Protein AF-A0A954U0R7-F1 (afdb_monomer)

Radius of gyration: 14.06 Å; Cα contacts (8 Å, |Δi|>4): 146; chains: 1; bounding box: 35×31×39 Å

Secondary structure (DSSP, 8-state):
-EEEEEEEEETTEEEEEEE--TTHHHHHHHHHHHHTPEEEEEEEEHHHHHHHHHHHHTT-HHHHHHHHHHH-SEEEEEPPPGGGS-------

Sequence (92 aa):
MSDSWLGIVDRHGLNLLVRETEHGLYFVQRRAARLAGVTCWAILTDAHAVAIQEEIKCGSASIALQLLECLATDLGRILPEPSELPEWNHET

Solvent-accessible surface area (backbone atoms only — not comparable to full-atom values): 5199 Å² total; per-residue (Å²): 118,72,46,55,29,38,34,27,35,44,100,70,26,26,77,45,76,44,70,61,48,100,63,39,61,65,55,49,51,61,48,14,64,77,65,72,28,46,38,32,41,34,34,32,36,67,72,58,50,51,57,31,49,51,28,36,74,72,66,36,18,50,58,18,36,53,46,47,72,70,62,35,81,43,75,48,76,51,78,78,60,82,88,72,55,76,82,76,77,81,83,127

Mean predicted aligned error: 6.55 Å

Nearest PDB structures (foldseek):
  8jb9-assembly1_A  TM=2.562E-01  e=1.702E+00  Simonsiella muelleri

Foldseek 3Di:
DKAKWKFWADPQATQDIGGDDPCVVVVNLVVNVVVVTWMKMFIADPVLSVVLVVCNVVVVRRVSRVSRVVGTPDMDTDDPDPVPPDPPPPDD

Structure (mmCIF, N/CA/C/O backbone):
data_AF-A0A954U0R7-F1
#
_entry.id   AF-A0A954U0R7-F1
#
loop_
_atom_site.group_PDB
_atom_site.id
_atom_site.type_symbol
_atom_site.label_atom_id
_atom_site.label_alt_id
_atom_site.label_comp_id
_atom_site.label_asym_id
_atom_site.label_entity_id
_atom_site.label_seq_id
_atom_site.pdbx_PDB_ins_code
_atom_site.Cartn_x
_atom_site.Cartn_y
_atom_site.Cartn_z
_atom_site.occupancy
_atom_site.B_iso_or_equiv
_atom_site.auth_seq_id
_atom_site.auth_comp_id
_atom_site.auth_asym_id
_atom_site.auth_atom_id
_atom_site.pdbx_PDB_model_num
ATOM 1 N N . MET A 1 1 ? 10.317 -3.454 -13.307 1.00 78.44 1 MET A N 1
ATOM 2 C CA . MET A 1 1 ? 9.995 -4.773 -12.728 1.00 78.44 1 MET A CA 1
ATOM 3 C C . MET A 1 1 ? 8.850 -4.560 -11.752 1.00 78.44 1 MET A C 1
ATOM 5 O O . MET A 1 1 ? 8.792 -3.470 -11.189 1.00 78.44 1 MET A O 1
ATOM 9 N N . SER A 1 2 ? 7.914 -5.503 -11.655 1.00 91.56 2 SER A N 1
ATOM 10 C CA . SER A 1 2 ? 6.818 -5.428 -10.682 1.00 91.56 2 SER A CA 1
ATOM 11 C C . SER A 1 2 ? 7.155 -6.305 -9.487 1.00 91.56 2 SER A C 1
ATOM 13 O O . SER A 1 2 ? 7.662 -7.408 -9.677 1.00 91.56 2 SER A O 1
ATOM 15 N N . ASP A 1 3 ? 6.847 -5.817 -8.295 1.00 95.19 3 ASP A N 1
ATOM 16 C CA . ASP A 1 3 ? 7.059 -6.508 -7.028 1.00 95.19 3 ASP A CA 1
ATOM 17 C C . ASP A 1 3 ? 5.759 -6.553 -6.231 1.00 95.19 3 ASP A C 1
ATOM 19 O O . ASP A 1 3 ? 4.791 -5.854 -6.549 1.00 95.19 3 ASP A O 1
ATOM 23 N N . SER A 1 4 ? 5.753 -7.377 -5.189 1.00 96.19 4 SER A N 1
ATOM 24 C CA . SER A 1 4 ? 4.657 -7.458 -4.234 1.00 96.19 4 SER A CA 1
ATOM 25 C C . SER A 1 4 ? 4.806 -6.407 -3.134 1.00 96.19 4 SER A C 1
ATOM 27 O O . SER A 1 4 ? 5.904 -6.139 -2.633 1.00 96.19 4 SER A O 1
ATOM 29 N N . TRP A 1 5 ? 3.687 -5.788 -2.778 1.00 97.44 5 TRP A N 1
ATOM 30 C CA . TRP A 1 5 ? 3.575 -4.728 -1.786 1.00 97.44 5 TRP A CA 1
ATOM 31 C C . TRP A 1 5 ? 2.429 -5.029 -0.831 1.00 97.44 5 TRP A C 1
ATOM 33 O O . TRP A 1 5 ? 1.402 -5.578 -1.218 1.00 97.44 5 TRP A O 1
ATOM 43 N N . LEU A 1 6 ? 2.595 -4.620 0.420 1.00 97.12 6 LEU A N 1
ATOM 44 C CA . LEU A 1 6 ? 1.628 -4.784 1.492 1.00 97.12 6 LEU A CA 1
ATOM 45 C C . LEU A 1 6 ? 1.094 -3.419 1.917 1.00 97.12 6 LEU A C 1
ATOM 47 O O . LEU A 1 6 ? 1.869 -2.481 2.131 1.00 97.12 6 LEU A O 1
ATOM 51 N N . GLY A 1 7 ? -0.223 -3.318 2.073 1.00 96.38 7 GLY A N 1
ATOM 52 C CA . GLY A 1 7 ? -0.904 -2.087 2.453 1.00 96.38 7 GLY A CA 1
ATOM 53 C C . GLY A 1 7 ? -1.792 -2.227 3.686 1.00 96.38 7 GLY A C 1
ATOM 54 O O . GLY A 1 7 ? -2.209 -3.327 4.047 1.00 96.38 7 GLY A O 1
ATOM 55 N N . ILE A 1 8 ? -2.087 -1.096 4.333 1.00 96.31 8 ILE A N 1
ATOM 56 C CA . ILE A 1 8 ? -3.108 -0.994 5.390 1.00 96.31 8 ILE A CA 1
ATOM 57 C C . ILE A 1 8 ? -4.144 0.033 4.959 1.00 96.31 8 ILE A C 1
ATOM 59 O O . ILE A 1 8 ? -3.814 1.207 4.779 1.00 96.31 8 ILE A O 1
ATOM 63 N N . VAL A 1 9 ? -5.392 -0.407 4.848 1.00 95.44 9 VAL A N 1
ATOM 64 C CA . VAL A 1 9 ? -6.536 0.426 4.480 1.00 95.44 9 VAL A CA 1
ATOM 65 C C . VAL A 1 9 ? -7.478 0.543 5.672 1.00 95.44 9 VAL A C 1
ATOM 67 O O . VAL A 1 9 ? -7.825 -0.462 6.283 1.00 95.44 9 VAL A O 1
ATOM 70 N N . ASP A 1 10 ? -7.914 1.750 6.006 1.00 92.94 10 ASP A N 1
ATOM 71 C CA . ASP A 1 10 ? -8.967 1.984 6.997 1.00 92.94 10 ASP A CA 1
ATOM 72 C C . ASP A 1 10 ? -10.133 2.772 6.370 1.00 92.94 10 ASP A C 1
ATOM 74 O O . ASP A 1 10 ? -10.237 2.901 5.150 1.00 92.94 10 ASP A O 1
ATOM 78 N N . ARG A 1 11 ? -11.029 3.314 7.202 1.00 92.69 11 ARG A N 1
ATOM 79 C CA . ARG A 1 11 ? -12.166 4.129 6.737 1.00 92.69 11 ARG A CA 1
ATOM 80 C C . ARG A 1 11 ? -11.771 5.445 6.046 1.00 92.69 11 ARG A C 1
ATOM 82 O O . ARG A 1 11 ? -12.628 6.068 5.428 1.00 92.69 11 ARG A O 1
ATOM 89 N N . HIS A 1 12 ? -10.531 5.906 6.206 1.00 93.81 12 HIS A N 1
ATOM 90 C CA . HIS A 1 12 ? -10.009 7.147 5.628 1.00 93.81 12 HIS A CA 1
ATOM 91 C C . HIS A 1 12 ? -9.223 6.904 4.333 1.00 93.81 12 HIS A C 1
ATOM 93 O O . HIS A 1 12 ? -9.079 7.827 3.530 1.00 93.81 12 HIS A O 1
ATOM 99 N N . GLY A 1 13 ? -8.755 5.675 4.105 1.00 95.81 13 GLY A N 1
ATOM 100 C CA . GLY A 1 13 ? -8.083 5.264 2.878 1.00 95.81 13 GLY A CA 1
ATOM 101 C C . GLY A 1 13 ? -6.826 4.449 3.159 1.00 95.81 13 GLY A C 1
ATOM 102 O O . GLY A 1 13 ? -6.753 3.700 4.134 1.00 95.81 13 GLY A O 1
ATOM 103 N N . LEU A 1 14 ? -5.831 4.577 2.284 1.00 97.06 14 LEU A N 1
ATOM 104 C CA . LEU A 1 14 ? -4.564 3.863 2.395 1.00 97.06 14 LEU A CA 1
ATOM 105 C C . LEU A 1 14 ? -3.615 4.616 3.338 1.00 97.06 14 LEU A C 1
ATOM 107 O O . LEU A 1 14 ? -3.227 5.749 3.069 1.00 97.06 14 LEU A O 1
ATOM 111 N N . ASN A 1 15 ? -3.225 3.970 4.437 1.00 95.38 15 ASN A N 1
ATOM 112 C CA . ASN A 1 15 ? -2.399 4.565 5.497 1.00 95.38 15 ASN A CA 1
ATOM 113 C C . ASN A 1 15 ? -0.942 4.101 5.468 1.00 95.38 15 ASN A C 1
ATOM 115 O O . ASN A 1 15 ? -0.064 4.721 6.068 1.00 95.38 15 ASN A O 1
ATOM 119 N N . LEU A 1 16 ? -0.685 2.959 4.837 1.00 95.75 16 LEU A N 1
ATOM 120 C CA . LEU A 1 16 ? 0.641 2.375 4.735 1.00 95.75 16 LEU A CA 1
ATOM 121 C C . LEU A 1 16 ? 0.738 1.619 3.421 1.00 95.75 16 LEU A C 1
ATOM 123 O O . LEU A 1 16 ? -0.204 0.924 3.053 1.00 95.75 16 LEU A O 1
ATOM 127 N N . LEU A 1 17 ? 1.898 1.716 2.780 1.00 97.19 17 LEU A N 1
ATOM 128 C CA . LEU A 1 17 ? 2.301 0.851 1.684 1.00 97.19 17 LEU A CA 1
ATOM 129 C C . LEU A 1 17 ? 3.795 0.550 1.835 1.00 97.19 17 LEU A C 1
ATOM 131 O O . LEU A 1 17 ? 4.615 1.471 1.875 1.00 97.19 17 LEU A O 1
ATOM 135 N N . VAL A 1 18 ? 4.151 -0.726 1.950 1.00 95.56 18 VAL A N 1
ATOM 136 C CA . VAL A 1 18 ? 5.537 -1.192 2.103 1.00 95.56 18 VAL A CA 1
ATOM 137 C C . VAL A 1 18 ? 5.802 -2.354 1.160 1.00 95.56 18 VAL A C 1
ATOM 139 O O . VAL A 1 18 ? 4.900 -3.140 0.885 1.00 95.56 18 VAL A O 1
ATOM 142 N N . ARG A 1 19 ? 7.030 -2.476 0.653 1.00 95.81 19 ARG A N 1
ATOM 143 C CA . ARG A 1 19 ? 7.406 -3.621 -0.183 1.00 95.81 19 ARG A CA 1
ATOM 144 C C . ARG A 1 19 ? 7.326 -4.901 0.650 1.00 95.81 19 ARG A C 1
ATOM 146 O O . ARG A 1 19 ? 7.713 -4.896 1.824 1.00 95.81 19 ARG A O 1
ATOM 153 N N . GLU A 1 20 ? 6.818 -5.977 0.059 1.00 93.56 20 GLU A N 1
ATOM 154 C CA . GLU A 1 20 ? 6.784 -7.277 0.717 1.00 93.56 20 GLU A CA 1
ATOM 155 C C . GLU A 1 20 ? 8.213 -7.753 1.006 1.00 93.56 20 GLU A C 1
ATOM 157 O O . GLU A 1 20 ? 9.116 -7.676 0.173 1.00 93.56 20 GLU A O 1
ATOM 162 N N . THR A 1 21 ? 8.415 -8.219 2.232 1.00 91.81 21 THR A N 1
ATOM 163 C CA . THR A 1 21 ? 9.650 -8.848 2.704 1.00 91.81 21 THR A CA 1
ATOM 164 C C . THR A 1 21 ? 9.258 -10.054 3.549 1.00 91.81 21 THR A C 1
ATOM 166 O O . THR A 1 21 ? 8.117 -10.130 4.004 1.00 91.81 21 THR A O 1
ATOM 169 N N . GLU A 1 22 ? 10.198 -10.961 3.820 1.00 84.94 22 GLU A N 1
ATOM 170 C CA . GLU A 1 22 ? 9.959 -12.190 4.600 1.00 84.94 22 GLU A CA 1
ATOM 171 C C . GLU A 1 22 ? 9.246 -11.943 5.946 1.00 84.94 22 GLU A C 1
ATOM 173 O O . GLU A 1 22 ? 8.454 -12.761 6.402 1.00 84.94 22 GLU A O 1
ATOM 178 N N . HIS A 1 23 ? 9.469 -10.782 6.569 1.00 84.50 23 HIS A N 1
ATOM 179 C CA . HIS A 1 23 ? 8.841 -10.394 7.839 1.00 84.50 23 HIS A CA 1
ATOM 180 C C . HIS A 1 23 ? 7.829 -9.245 7.706 1.00 84.50 23 HIS A C 1
ATOM 182 O O . HIS A 1 23 ? 7.269 -8.784 8.705 1.00 84.50 23 HIS A O 1
ATOM 188 N N . GLY A 1 24 ? 7.594 -8.761 6.483 1.00 84.00 24 GLY A N 1
ATOM 189 C CA . GLY A 1 24 ? 6.739 -7.609 6.211 1.00 84.00 24 GLY A CA 1
ATOM 190 C C . GLY A 1 24 ? 5.286 -7.866 6.593 1.00 84.00 24 GLY A C 1
ATOM 191 O O . GLY A 1 24 ? 4.648 -6.998 7.186 1.00 84.00 24 GLY A O 1
ATOM 192 N N . LEU A 1 25 ? 4.785 -9.076 6.334 1.00 85.56 25 LEU A N 1
ATOM 193 C CA . LEU A 1 25 ? 3.388 -9.425 6.580 1.00 85.56 25 LEU A CA 1
ATOM 194 C C . LEU A 1 25 ? 3.012 -9.338 8.063 1.00 85.56 25 LEU A C 1
ATOM 196 O O . LEU A 1 25 ? 2.078 -8.619 8.418 1.00 85.56 25 LEU A O 1
ATOM 200 N N . TYR A 1 26 ? 3.792 -9.980 8.934 1.00 85.56 26 TYR A N 1
ATOM 201 C CA . TYR A 1 26 ? 3.560 -9.958 10.380 1.00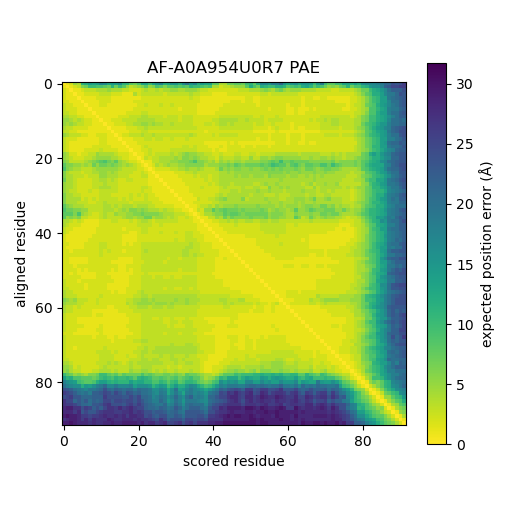 85.56 26 TYR A CA 1
ATOM 202 C C . TYR A 1 26 ? 3.597 -8.532 10.952 1.00 85.56 26 TYR A C 1
ATOM 204 O O . TYR A 1 26 ? 2.769 -8.146 11.780 1.00 85.56 26 TYR A O 1
ATOM 212 N N . PHE A 1 27 ? 4.537 -7.703 10.482 1.00 86.56 27 PHE A N 1
ATOM 213 C CA . PHE A 1 27 ? 4.602 -6.295 10.874 1.00 86.56 27 PHE A CA 1
ATOM 214 C C . PHE A 1 27 ? 3.340 -5.525 10.460 1.00 86.56 27 PHE A C 1
ATOM 216 O O . PHE A 1 27 ? 2.784 -4.763 11.259 1.00 86.56 27 PHE A O 1
ATOM 223 N N . VAL A 1 28 ? 2.885 -5.725 9.221 1.00 88.69 28 VAL A N 1
ATOM 224 C CA . VAL A 1 28 ? 1.718 -5.037 8.665 1.00 88.69 28 VAL A CA 1
ATOM 225 C C . VAL A 1 28 ? 0.434 -5.469 9.375 1.00 88.69 28 VAL A C 1
ATOM 227 O O . VAL A 1 28 ? -0.343 -4.595 9.755 1.00 88.69 28 VAL A O 1
ATOM 230 N N . GLN A 1 29 ? 0.241 -6.762 9.645 1.00 87.00 29 GLN A N 1
ATOM 231 C CA . GLN A 1 29 ? -0.926 -7.282 10.375 1.00 87.00 29 GLN A CA 1
ATOM 232 C C . GLN A 1 29 ? -1.013 -6.704 11.795 1.00 87.00 29 GLN A C 1
ATOM 234 O O . GLN A 1 29 ? -2.028 -6.111 12.173 1.00 87.00 29 GLN A O 1
ATOM 239 N N . ARG A 1 30 ? 0.093 -6.735 12.553 1.00 87.12 30 ARG A N 1
ATOM 240 C CA . ARG A 1 30 ? 0.145 -6.137 13.901 1.00 87.12 30 ARG A CA 1
ATOM 241 C C . ARG A 1 30 ? -0.159 -4.644 13.906 1.00 87.12 30 ARG A C 1
ATOM 243 O O . ARG A 1 30 ? -0.744 -4.128 14.862 1.00 87.12 30 ARG A O 1
ATOM 250 N N . ARG A 1 31 ? 0.279 -3.919 12.876 1.00 88.06 31 ARG A N 1
ATOM 251 C CA . ARG A 1 31 ? 0.008 -2.484 12.747 1.00 88.06 31 ARG A CA 1
ATOM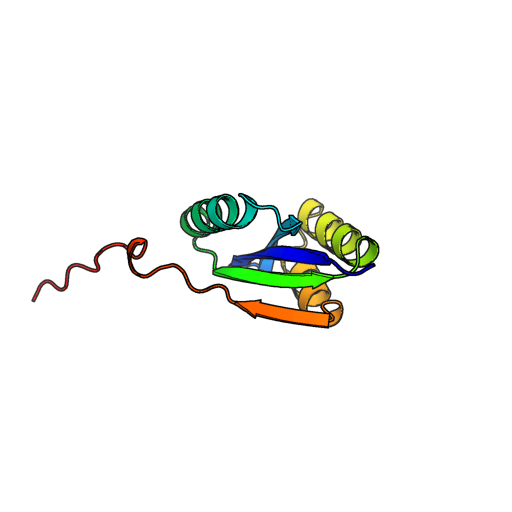 252 C C . ARG A 1 31 ? -1.433 -2.215 12.318 1.00 88.06 31 ARG A C 1
ATOM 254 O O . ARG A 1 31 ? -2.031 -1.281 12.846 1.00 88.06 31 ARG A O 1
ATOM 261 N N . ALA A 1 32 ? -1.989 -3.035 11.431 1.00 88.12 32 ALA A N 1
ATOM 262 C CA . ALA A 1 32 ? -3.378 -2.944 10.994 1.00 88.12 32 ALA A CA 1
ATOM 263 C C . ALA A 1 32 ? -4.341 -3.119 12.176 1.00 88.12 32 ALA A C 1
ATOM 265 O O . ALA A 1 32 ? -5.230 -2.287 12.352 1.00 88.12 32 ALA A O 1
ATOM 266 N N . ALA A 1 33 ? -4.077 -4.086 13.066 1.00 85.81 33 ALA A N 1
ATOM 267 C CA . ALA A 1 33 ? -4.854 -4.287 14.292 1.00 85.81 33 ALA A CA 1
ATOM 268 C C . ALA A 1 33 ? -4.910 -3.027 15.181 1.00 85.81 33 ALA A C 1
ATOM 270 O O . ALA A 1 33 ? -5.966 -2.669 15.695 1.00 85.81 33 ALA A O 1
ATOM 271 N N . ARG A 1 34 ? -3.792 -2.298 15.318 1.00 85.81 34 ARG A N 1
ATOM 272 C CA . ARG A 1 34 ? -3.735 -1.043 16.097 1.00 85.81 34 ARG A CA 1
ATOM 273 C C . ARG A 1 34 ? -4.474 0.119 15.439 1.00 85.81 34 ARG A C 1
ATOM 275 O O . ARG A 1 34 ? -4.935 1.013 16.140 1.00 85.81 34 ARG A O 1
ATOM 282 N N . LEU A 1 35 ? -4.535 0.129 14.111 1.00 83.69 35 LEU A N 1
ATOM 283 C CA . LEU A 1 35 ? -5.206 1.164 13.324 1.00 83.69 35 LEU A CA 1
ATOM 284 C C . LEU A 1 35 ? -6.681 0.835 13.051 1.00 83.69 35 LEU A C 1
ATOM 286 O O . LEU A 1 35 ? -7.358 1.633 12.413 1.00 83.69 35 LEU A O 1
ATOM 290 N N . ALA A 1 36 ? -7.173 -0.324 13.509 1.00 84.94 36 ALA A N 1
ATOM 291 C CA . ALA A 1 36 ? -8.464 -0.878 13.095 1.00 84.94 36 ALA A CA 1
ATOM 292 C C . ALA A 1 36 ? -8.620 -0.919 11.555 1.00 84.94 36 ALA A C 1
ATOM 294 O O . ALA A 1 36 ? -9.696 -0.658 11.016 1.00 84.94 36 ALA A O 1
ATOM 295 N N . GLY A 1 37 ? -7.519 -1.212 10.854 1.00 88.25 37 GLY A N 1
ATOM 296 C CA . GLY A 1 37 ? -7.445 -1.288 9.397 1.00 88.25 37 GLY A CA 1
ATOM 297 C C . GLY A 1 37 ? -7.419 -2.726 8.879 1.00 88.25 37 GLY A C 1
ATOM 298 O O . GLY A 1 37 ? -7.164 -3.675 9.618 1.00 88.25 37 GLY A O 1
ATOM 299 N N . VAL A 1 38 ? -7.652 -2.875 7.580 1.00 91.62 38 VAL A N 1
ATOM 300 C CA . VAL A 1 38 ? -7.570 -4.128 6.827 1.00 91.62 38 VAL A CA 1
ATOM 301 C C . VAL A 1 38 ? -6.254 -4.162 6.061 1.00 91.62 38 VAL A C 1
ATOM 303 O O . VAL A 1 38 ? -5.852 -3.172 5.447 1.00 91.62 38 VAL A O 1
ATOM 306 N N . THR A 1 39 ? -5.584 -5.310 6.075 1.00 94.75 39 THR A N 1
ATOM 307 C CA . THR A 1 39 ? -4.371 -5.523 5.287 1.00 94.75 39 THR A CA 1
ATOM 308 C C . THR A 1 39 ? -4.715 -5.917 3.848 1.00 94.75 39 THR A C 1
ATOM 310 O O . THR A 1 39 ? -5.640 -6.694 3.605 1.00 94.75 39 THR A O 1
ATOM 313 N N . CYS A 1 40 ? -3.958 -5.411 2.880 1.00 95.31 40 CYS A N 1
ATOM 314 C CA . CYS A 1 40 ? -4.036 -5.820 1.479 1.00 95.31 40 CYS A CA 1
ATOM 315 C C . CYS A 1 40 ? -2.652 -6.157 0.916 1.00 95.31 40 CYS A C 1
ATOM 317 O O . CYS A 1 40 ? -1.631 -5.736 1.463 1.00 95.31 40 CYS A O 1
ATOM 319 N N . TRP A 1 41 ? -2.635 -6.917 -0.175 1.00 96.62 41 TRP A N 1
ATOM 320 C CA . TRP A 1 41 ? -1.461 -7.157 -1.010 1.00 96.62 41 TRP A CA 1
ATOM 321 C C . TRP A 1 41 ? -1.718 -6.588 -2.405 1.00 96.62 41 TRP A C 1
ATOM 323 O O . TRP A 1 41 ? -2.858 -6.600 -2.869 1.00 96.62 41 TRP A O 1
ATOM 333 N N . ALA A 1 42 ? -0.678 -6.098 -3.071 1.00 97.75 42 ALA A N 1
ATOM 334 C CA . ALA A 1 42 ? -0.773 -5.548 -4.417 1.00 97.75 42 ALA A CA 1
ATOM 335 C C . ALA A 1 42 ? 0.505 -5.792 -5.224 1.00 97.75 42 ALA A C 1
ATOM 337 O O . ALA A 1 42 ? 1.608 -5.745 -4.679 1.00 97.75 42 ALA A O 1
ATOM 338 N N . ILE A 1 43 ? 0.361 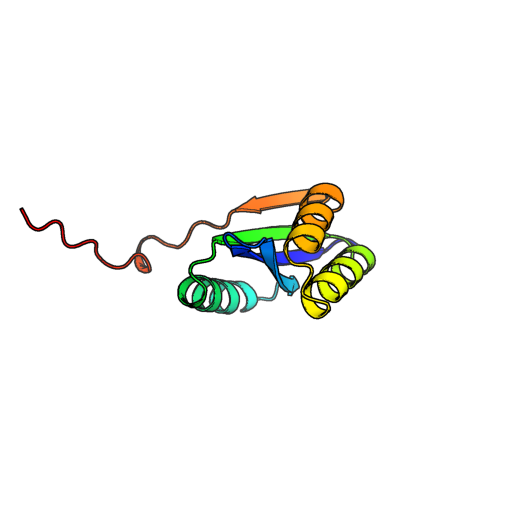-5.978 -6.536 1.00 98.06 43 ILE A N 1
ATOM 339 C CA . ILE A 1 43 ? 1.486 -6.048 -7.475 1.00 98.06 43 ILE A CA 1
ATOM 340 C C . ILE A 1 43 ? 1.664 -4.689 -8.152 1.00 98.06 43 ILE A C 1
ATOM 342 O O . ILE A 1 43 ? 0.794 -4.233 -8.899 1.00 98.06 43 ILE A O 1
ATOM 346 N N . LEU A 1 44 ? 2.807 -4.047 -7.900 1.00 97.88 44 LEU A N 1
ATOM 347 C CA . LEU A 1 44 ? 3.117 -2.692 -8.361 1.00 97.88 44 LEU A CA 1
ATOM 348 C C . LEU A 1 44 ? 4.536 -2.607 -8.917 1.00 97.88 44 LEU A C 1
ATOM 350 O O . LEU A 1 44 ? 5.439 -3.330 -8.499 1.00 97.88 44 LEU A O 1
ATOM 354 N N . THR A 1 45 ? 4.751 -1.652 -9.819 1.00 97.69 45 THR A N 1
ATOM 355 C CA . THR A 1 45 ? 6.106 -1.190 -10.138 1.00 97.69 45 THR A CA 1
ATOM 356 C C . THR A 1 45 ? 6.607 -0.242 -9.049 1.00 97.69 45 THR A C 1
ATOM 358 O O . THR A 1 45 ? 5.809 0.434 -8.396 1.00 97.69 45 THR A O 1
ATOM 361 N N . ASP A 1 46 ? 7.927 -0.118 -8.907 1.00 96.69 46 ASP A N 1
ATOM 362 C CA . ASP A 1 46 ? 8.532 0.841 -7.970 1.00 96.69 46 ASP A CA 1
ATOM 363 C C . ASP A 1 46 ? 8.059 2.280 -8.197 1.00 96.69 46 ASP A C 1
ATOM 365 O O . ASP A 1 46 ? 7.775 2.997 -7.243 1.00 96.69 46 ASP A O 1
ATOM 369 N N . ALA A 1 47 ? 7.919 2.700 -9.458 1.00 97.06 47 ALA A N 1
ATOM 370 C CA . ALA A 1 47 ? 7.464 4.049 -9.787 1.00 97.06 47 ALA A CA 1
ATOM 371 C C . ALA A 1 47 ? 6.037 4.317 -9.278 1.00 97.06 47 ALA A C 1
ATOM 373 O O . ALA A 1 47 ? 5.774 5.379 -8.714 1.00 97.06 47 ALA A O 1
ATOM 374 N N . HIS A 1 48 ? 5.129 3.347 -9.431 1.00 98.06 48 HIS A N 1
ATOM 375 C CA . HIS A 1 48 ? 3.761 3.464 -8.918 1.00 98.06 48 HIS A CA 1
ATOM 376 C C . HIS A 1 48 ? 3.738 3.469 -7.388 1.00 98.06 48 HIS A C 1
AT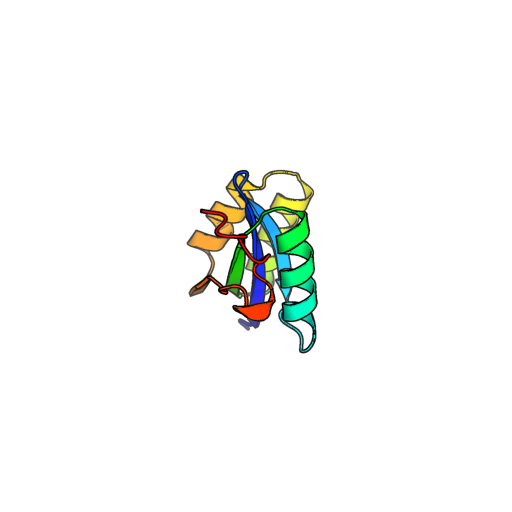OM 378 O O . HIS A 1 48 ? 3.050 4.291 -6.787 1.00 98.06 48 HIS A O 1
ATOM 384 N N . ALA A 1 49 ? 4.519 2.590 -6.755 1.00 97.56 49 ALA A N 1
ATOM 385 C CA . ALA 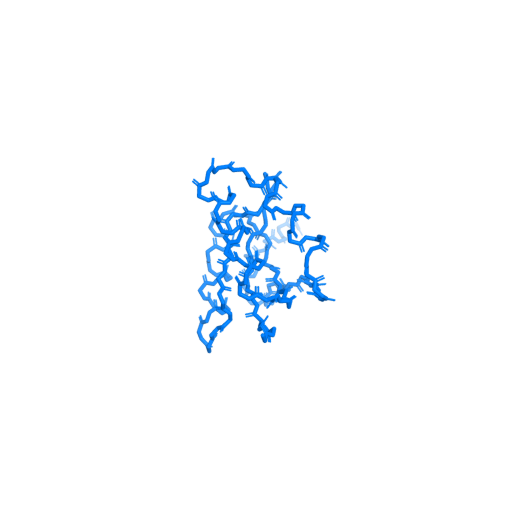A 1 49 ? 4.589 2.519 -5.302 1.00 97.56 49 ALA A CA 1
ATOM 386 C C . ALA A 1 49 ? 5.132 3.817 -4.682 1.00 97.56 49 ALA A C 1
ATOM 388 O O . ALA A 1 49 ? 4.575 4.290 -3.693 1.00 97.56 49 ALA A O 1
ATOM 389 N N . VAL A 1 50 ? 6.154 4.435 -5.289 1.00 97.50 50 VAL A N 1
ATOM 390 C CA . VAL A 1 50 ? 6.684 5.738 -4.854 1.00 97.50 50 VAL A CA 1
ATOM 391 C C . VAL A 1 50 ? 5.613 6.825 -4.944 1.00 97.50 50 VAL A C 1
ATOM 393 O O . VAL A 1 50 ? 5.417 7.550 -3.974 1.00 97.50 50 VAL A O 1
ATOM 396 N N . ALA A 1 51 ? 4.878 6.913 -6.058 1.00 97.75 51 ALA A N 1
ATOM 397 C CA . ALA A 1 51 ? 3.811 7.904 -6.210 1.00 97.75 51 ALA A CA 1
ATOM 398 C C . ALA A 1 51 ? 2.722 7.752 -5.131 1.00 97.75 51 ALA A C 1
ATOM 400 O O . ALA A 1 51 ? 2.320 8.731 -4.507 1.00 97.75 51 ALA A O 1
ATOM 401 N N . ILE A 1 52 ? 2.303 6.514 -4.851 1.00 98.25 52 ILE A N 1
ATOM 402 C CA . ILE A 1 52 ? 1.324 6.226 -3.795 1.00 98.25 52 ILE A CA 1
ATOM 403 C C . ILE A 1 52 ? 1.882 6.603 -2.413 1.00 98.25 52 ILE A C 1
ATOM 405 O O . ILE A 1 52 ? 1.178 7.202 -1.603 1.00 98.25 52 ILE A O 1
ATOM 409 N N . GLN A 1 53 ? 3.148 6.280 -2.131 1.00 98.12 53 GLN A N 1
ATOM 410 C CA . GLN A 1 53 ? 3.786 6.619 -0.857 1.00 98.12 53 GLN A CA 1
ATOM 411 C C . GLN A 1 53 ? 3.894 8.130 -0.625 1.00 98.12 53 GLN A C 1
ATOM 413 O O . GLN A 1 53 ? 3.772 8.564 0.521 1.00 98.12 53 GLN A O 1
ATOM 418 N N . GLU A 1 54 ? 4.106 8.929 -1.671 1.00 98.12 54 GLU A N 1
ATOM 419 C CA . GLU A 1 54 ? 4.096 10.390 -1.550 1.00 98.12 54 GLU A CA 1
ATOM 420 C C . GLU A 1 54 ? 2.706 10.917 -1.168 1.00 98.12 54 GLU A C 1
ATOM 422 O O . GLU A 1 54 ? 2.602 11.706 -0.229 1.00 98.12 54 GLU A O 1
ATOM 427 N N . GLU A 1 55 ? 1.625 10.401 -1.763 1.00 98.00 55 GLU A N 1
A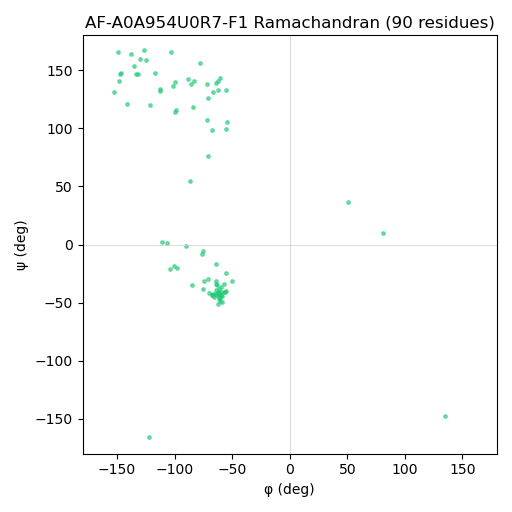TOM 428 C CA . GLU A 1 55 ? 0.260 10.779 -1.358 1.00 98.00 55 GLU A CA 1
ATOM 429 C C . GLU A 1 55 ? -0.038 10.419 0.107 1.00 98.00 55 GLU A C 1
ATOM 431 O O . GLU A 1 55 ? -0.640 11.212 0.836 1.00 98.00 55 GLU A O 1
ATOM 436 N N . ILE A 1 56 ? 0.446 9.262 0.579 1.00 96.94 56 ILE A N 1
ATO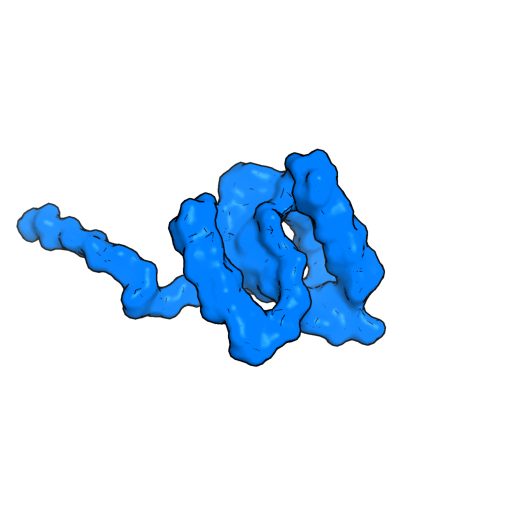M 437 C CA . ILE A 1 56 ? 0.341 8.879 1.997 1.00 96.94 56 ILE A CA 1
ATOM 438 C C . ILE A 1 56 ? 1.072 9.900 2.884 1.00 96.94 56 ILE A C 1
ATOM 440 O O . ILE A 1 56 ? 0.516 10.349 3.888 1.00 96.94 56 ILE A O 1
ATOM 444 N N . LYS A 1 57 ? 2.301 10.300 2.523 1.00 96.56 57 LYS A N 1
ATOM 445 C CA . LYS A 1 57 ? 3.084 11.298 3.280 1.00 96.56 57 LYS A CA 1
ATOM 446 C C . LYS A 1 57 ? 2.416 12.675 3.290 1.00 96.56 57 LYS A C 1
ATOM 448 O O . LYS A 1 57 ? 2.511 13.379 4.293 1.00 96.56 57 LYS A O 1
ATOM 453 N N . CYS A 1 58 ? 1.729 13.041 2.210 1.00 96.56 58 CYS A N 1
ATOM 454 C CA . CYS A 1 58 ? 0.959 14.279 2.105 1.00 96.56 58 CYS A CA 1
ATOM 455 C C . CYS A 1 58 ? -0.371 14.250 2.883 1.00 96.56 58 CYS A C 1
ATOM 457 O O . CYS A 1 58 ? -1.038 15.279 2.975 1.00 96.56 58 CYS A O 1
ATOM 459 N N . GLY A 1 59 ? -0.754 13.109 3.470 1.00 94.94 59 GLY A N 1
ATOM 460 C CA . GLY A 1 59 ? -2.018 12.950 4.196 1.00 94.94 59 GLY A CA 1
ATOM 461 C C . GLY A 1 59 ? -3.227 12.698 3.289 1.00 94.94 59 GLY A C 1
ATOM 462 O O . GLY A 1 59 ? -4.363 12.686 3.764 1.00 94.94 59 GLY A O 1
ATOM 463 N N . SER A 1 60 ? -2.999 12.453 1.999 1.00 96.75 60 SER A N 1
ATOM 464 C CA . SER A 1 60 ? -4.023 12.201 0.983 1.00 96.75 60 SER A CA 1
ATOM 465 C C . SER A 1 60 ? -4.412 10.715 0.924 1.00 96.75 60 SER A C 1
ATOM 467 O O . SER A 1 60 ? -4.352 10.086 -0.132 1.00 96.75 60 SER A O 1
ATOM 469 N N . ALA A 1 61 ? -4.818 10.123 2.054 1.00 96.00 61 ALA A N 1
ATOM 470 C CA . ALA A 1 61 ? -5.059 8.675 2.166 1.00 96.00 61 ALA A CA 1
ATOM 471 C C . ALA A 1 61 ? -6.101 8.130 1.164 1.00 96.00 61 ALA A C 1
ATOM 473 O O . ALA A 1 61 ? -5.968 7.010 0.665 1.00 96.00 61 ALA A O 1
ATOM 474 N N . SER A 1 62 ? -7.127 8.920 0.835 1.00 97.50 62 SER A N 1
ATOM 475 C CA . SER A 1 62 ? -8.145 8.553 -0.156 1.00 97.50 62 SER A CA 1
ATOM 476 C C . SER A 1 62 ? -7.595 8.536 -1.585 1.00 97.50 62 SER A C 1
ATOM 478 O O . SER A 1 62 ? -7.883 7.607 -2.335 1.00 97.50 62 SER A O 1
ATOM 480 N N . ILE A 1 63 ? -6.766 9.520 -1.947 1.00 98.06 63 ILE A N 1
ATOM 481 C CA . ILE A 1 63 ? -6.097 9.585 -3.256 1.00 98.06 63 ILE A CA 1
ATOM 482 C C . ILE A 1 63 ? -5.092 8.438 -3.375 1.00 98.06 63 ILE A C 1
ATOM 484 O O . ILE A 1 63 ? -5.063 7.750 -4.392 1.00 98.06 63 ILE A O 1
ATOM 488 N N . ALA A 1 64 ? -4.329 8.167 -2.315 1.00 98.19 64 ALA A N 1
ATOM 489 C CA . ALA A 1 64 ? -3.407 7.038 -2.265 1.00 98.19 64 ALA A CA 1
ATOM 490 C C . ALA A 1 64 ? -4.121 5.693 -2.506 1.00 98.19 64 ALA A C 1
ATOM 492 O O . ALA A 1 64 ? -3.612 4.853 -3.247 1.00 98.19 64 ALA A O 1
ATOM 493 N N . LEU A 1 65 ? -5.317 5.503 -1.931 1.00 97.88 65 LEU A N 1
ATOM 494 C CA . LEU A 1 65 ? -6.132 4.309 -2.175 1.00 97.88 65 LEU A CA 1
ATOM 495 C C . LEU A 1 65 ? -6.618 4.231 -3.629 1.00 97.88 65 LEU A C 1
ATOM 497 O O . LEU A 1 65 ? -6.487 3.181 -4.251 1.00 97.88 65 LEU A O 1
ATOM 501 N N . GLN A 1 66 ? -7.116 5.335 -4.192 1.00 98.06 66 GLN A N 1
ATOM 502 C CA . GLN A 1 66 ? -7.547 5.377 -5.595 1.00 98.06 66 GLN A CA 1
ATOM 503 C C . GLN A 1 66 ? -6.399 5.049 -6.556 1.00 98.06 66 GLN A C 1
ATOM 505 O O . GLN A 1 66 ? -6.575 4.273 -7.496 1.00 98.06 66 GLN A O 1
ATOM 510 N N . LEU A 1 67 ? -5.208 5.604 -6.309 1.00 98.12 67 LEU A N 1
ATOM 511 C CA . LEU A 1 67 ? -4.011 5.289 -7.085 1.00 98.12 67 LEU A CA 1
ATOM 512 C C . LEU A 1 67 ? -3.636 3.810 -6.967 1.00 98.12 67 LEU A C 1
ATOM 514 O O . LEU A 1 67 ? -3.311 3.200 -7.981 1.00 98.12 67 LEU A O 1
ATOM 518 N N . LEU A 1 68 ? -3.714 3.221 -5.770 1.00 98.06 68 LEU A N 1
ATOM 519 C CA . LEU A 1 68 ? -3.474 1.790 -5.577 1.00 98.06 68 LEU A CA 1
ATOM 520 C C . LEU A 1 68 ? -4.435 0.944 -6.423 1.00 98.06 68 LEU A C 1
ATOM 522 O O . LEU A 1 68 ? -3.981 0.073 -7.158 1.00 98.06 68 LEU A O 1
ATOM 526 N N . GLU A 1 69 ? -5.737 1.226 -6.362 1.00 97.31 69 GLU A N 1
ATOM 527 C CA . GLU A 1 69 ? -6.770 0.496 -7.113 1.00 97.31 69 GLU A CA 1
ATOM 528 C C . GLU A 1 69 ? -6.623 0.647 -8.635 1.00 97.31 69 GLU A C 1
ATOM 530 O O . GLU A 1 69 ? -6.950 -0.275 -9.378 1.00 97.31 69 GLU A O 1
ATOM 535 N N . CYS A 1 70 ? -6.111 1.788 -9.107 1.00 97.88 70 CYS A N 1
ATOM 536 C CA . CYS A 1 70 ? -5.928 2.052 -10.536 1.00 97.88 70 CYS A CA 1
ATOM 537 C C . CYS A 1 70 ? -4.607 1.508 -11.098 1.00 97.88 70 CYS A C 1
ATOM 539 O O . CYS A 1 70 ? -4.546 1.144 -12.272 1.00 97.88 70 CYS A O 1
ATOM 541 N N . LEU A 1 71 ? -3.533 1.525 -10.303 1.00 97.62 71 LEU A N 1
ATOM 542 C CA . LEU A 1 71 ? -2.171 1.234 -10.765 1.00 97.62 71 LEU A CA 1
ATOM 543 C C . LEU A 1 71 ? -1.702 -0.185 -10.435 1.00 97.62 71 LEU A C 1
ATOM 545 O O . LEU A 1 71 ? -0.716 -0.643 -11.027 1.00 97.62 71 LEU A O 1
ATOM 549 N N . ALA A 1 72 ? -2.352 -0.862 -9.485 1.00 97.25 72 ALA A N 1
ATOM 550 C CA . ALA A 1 72 ? -2.053 -2.250 -9.172 1.00 97.25 72 ALA A CA 1
ATOM 551 C C . ALA A 1 72 ? -2.432 -3.151 -10.350 1.00 97.25 72 ALA A C 1
ATOM 553 O O . ALA A 1 72 ? -3.529 -3.073 -10.897 1.00 97.25 72 ALA A O 1
ATOM 554 N N . THR A 1 73 ? -1.505 -4.022 -10.743 1.00 97.25 73 THR A N 1
ATOM 555 C CA . THR A 1 73 ? -1.791 -5.056 -11.750 1.00 97.25 73 THR A CA 1
ATOM 556 C C . THR A 1 73 ? -2.638 -6.178 -11.160 1.00 97.25 73 THR A C 1
ATOM 558 O O . THR A 1 73 ? -3.440 -6.780 -11.866 1.00 97.25 73 THR A O 1
ATOM 561 N N . ASP A 1 74 ? -2.459 -6.440 -9.867 1.00 97.38 74 ASP A N 1
ATOM 562 C CA . ASP A 1 74 ? -3.271 -7.364 -9.088 1.00 97.38 74 ASP A CA 1
ATOM 563 C C . ASP A 1 74 ? -3.369 -6.845 -7.649 1.00 97.38 74 ASP A C 1
ATOM 565 O O . ASP A 1 74 ? -2.445 -6.177 -7.167 1.00 97.38 74 ASP A O 1
ATOM 569 N N . LEU A 1 75 ? -4.499 -7.099 -6.995 1.00 96.88 75 LEU A N 1
ATOM 570 C CA . LEU A 1 75 ? -4.854 -6.534 -5.696 1.00 96.88 75 LEU A CA 1
ATOM 571 C C . LEU A 1 75 ? -5.802 -7.479 -4.962 1.00 96.88 75 LEU A C 1
ATOM 573 O O . LEU A 1 75 ? -6.853 -7.865 -5.476 1.00 96.88 75 LEU A O 1
ATOM 577 N N . GLY A 1 76 ? -5.489 -7.763 -3.701 1.00 95.12 76 GLY A N 1
ATOM 578 C CA . GLY A 1 76 ? -6.361 -8.560 -2.852 1.00 95.12 76 GLY A CA 1
ATOM 579 C C . GLY A 1 76 ? -6.269 -8.194 -1.380 1.00 95.12 76 GLY A C 1
ATOM 580 O O . GLY A 1 76 ? -5.375 -7.483 -0.923 1.00 95.12 76 GLY A O 1
ATOM 581 N N . ARG A 1 77 ? -7.242 -8.681 -0.612 1.00 92.88 77 ARG A N 1
ATOM 582 C CA . ARG A 1 77 ? -7.265 -8.526 0.846 1.00 92.88 77 ARG A CA 1
ATOM 583 C C . ARG A 1 77 ? -6.506 -9.671 1.494 1.00 92.88 77 ARG A C 1
ATOM 585 O O . ARG A 1 77 ? -6.625 -10.814 1.058 1.00 92.88 77 ARG A O 1
ATOM 592 N N . ILE A 1 78 ? -5.784 -9.360 2.562 1.00 88.88 78 ILE A N 1
ATOM 593 C CA . ILE A 1 78 ? -5.191 -10.363 3.439 1.00 88.88 78 ILE A CA 1
ATOM 594 C C . ILE A 1 78 ? -6.109 -10.490 4.647 1.00 88.88 78 ILE A C 1
ATOM 596 O O . ILE A 1 78 ? -6.298 -9.532 5.399 1.00 88.88 78 ILE A O 1
ATOM 600 N N . LEU A 1 79 ? -6.728 -11.659 4.794 1.00 79.12 79 LEU A N 1
ATOM 601 C CA . LEU A 1 79 ? -7.564 -11.944 5.952 1.00 79.12 79 LEU A CA 1
ATOM 602 C C . LEU A 1 79 ? -6.663 -12.133 7.184 1.00 79.12 79 LEU A C 1
ATOM 604 O O . LEU A 1 79 ? -5.609 -12.762 7.059 1.00 79.12 79 LEU A O 1
ATOM 608 N N . PRO A 1 80 ? -7.037 -11.589 8.354 1.00 69.19 80 PRO A N 1
ATOM 609 C CA . PRO A 1 80 ? -6.327 -11.892 9.590 1.00 69.19 80 PRO A CA 1
ATOM 610 C C . PRO A 1 80 ? -6.407 -13.396 9.870 1.00 69.19 80 PRO A C 1
ATOM 612 O O . PRO A 1 80 ? -7.435 -14.025 9.595 1.00 69.19 80 PRO A O 1
ATOM 615 N N . GLU A 1 81 ? -5.332 -13.981 10.401 1.00 67.81 81 GLU A N 1
ATOM 616 C CA . GLU A 1 81 ? -5.380 -15.378 10.825 1.00 67.81 81 GLU A CA 1
ATOM 617 C C . GLU A 1 81 ? -6.412 -15.537 11.958 1.00 67.81 81 GLU A C 1
ATOM 619 O O . GLU A 1 81 ? -6.495 -14.673 12.837 1.00 67.81 8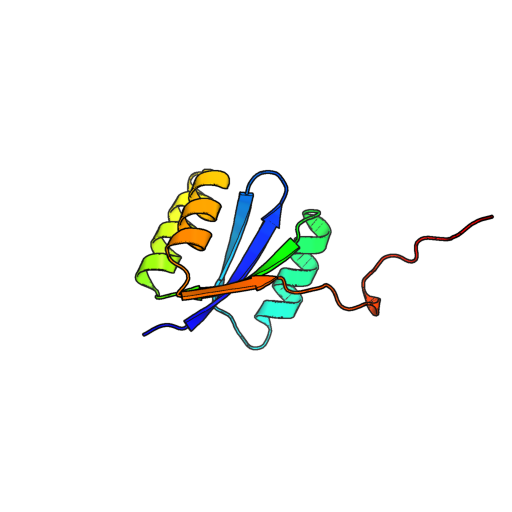1 GLU A O 1
ATOM 624 N N . PRO A 1 82 ? -7.204 -16.627 11.981 1.00 59.12 82 PRO A N 1
ATOM 625 C CA . PRO A 1 82 ? -8.264 -16.823 12.973 1.00 59.12 82 PRO A CA 1
ATOM 626 C C . PRO A 1 82 ? -7.796 -16.738 14.434 1.00 59.12 82 PRO A C 1
ATOM 628 O O . PRO A 1 82 ? -8.597 -16.422 15.306 1.00 59.12 82 PRO A O 1
ATOM 631 N N . SER A 1 83 ? -6.513 -16.996 14.708 1.00 57.59 83 SER A N 1
ATOM 632 C CA . SER A 1 83 ? -5.909 -16.926 16.045 1.00 57.59 83 SER A CA 1
ATOM 633 C C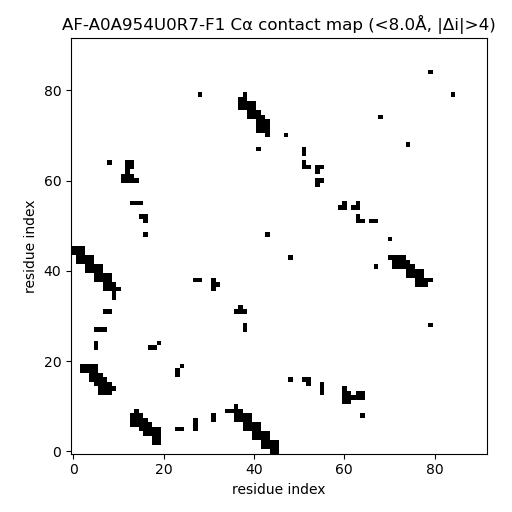 . SER A 1 83 ? -5.623 -15.507 16.551 1.00 57.59 83 SER A C 1
ATOM 635 O O . SER A 1 83 ? -5.254 -15.353 17.712 1.00 57.59 83 SER A O 1
ATOM 637 N N . GLU A 1 84 ? -5.770 -14.477 15.711 1.00 54.59 84 GLU A N 1
ATOM 638 C CA . GLU A 1 84 ? -5.578 -13.066 16.090 1.00 54.59 84 GLU A CA 1
ATOM 639 C C . GLU A 1 84 ? -6.895 -12.281 16.199 1.00 54.59 84 GLU A C 1
ATOM 641 O O . GLU A 1 84 ? -6.888 -11.085 16.505 1.00 54.59 84 GLU A O 1
ATOM 646 N N . LEU A 1 85 ? -8.040 -12.932 15.974 1.00 51.62 85 LEU A N 1
ATOM 647 C CA . LEU A 1 85 ? -9.328 -12.341 16.315 1.00 51.62 85 LEU A CA 1
ATOM 648 C C . LEU A 1 85 ? -9.440 -12.325 17.848 1.00 51.62 85 LEU A C 1
ATOM 650 O O . LEU A 1 85 ? -9.272 -13.378 18.464 1.00 51.62 85 LEU A O 1
ATOM 654 N N . PRO A 1 86 ? -9.711 -11.174 18.496 1.00 50.25 86 PRO A N 1
ATOM 655 C CA . PRO A 1 86 ? -10.064 -11.195 19.908 1.00 50.25 86 PRO A CA 1
ATOM 656 C C . PRO A 1 86 ? -11.257 -12.137 20.061 1.00 50.25 86 PRO A C 1
ATOM 658 O O . PRO A 1 86 ? -12.192 -12.054 19.264 1.00 50.25 86 PRO A O 1
ATOM 661 N N . GLU A 1 87 ? -11.211 -13.045 21.035 1.00 57.31 87 GLU A N 1
ATOM 662 C CA . GLU A 1 87 ? -12.352 -13.892 21.365 1.00 57.31 87 GLU A CA 1
ATOM 663 C C . GLU A 1 87 ? -13.538 -12.960 21.623 1.00 57.31 87 GLU A C 1
ATOM 665 O O . GLU A 1 87 ? -13.583 -12.229 22.614 1.00 57.31 87 GLU A O 1
ATOM 670 N N . TRP A 1 88 ? -14.477 -12.898 20.678 1.00 56.19 88 TRP A N 1
ATOM 671 C CA . TRP A 1 88 ? -15.769 -12.305 20.962 1.00 56.19 88 TRP A CA 1
ATOM 672 C C . TRP A 1 88 ? -16.400 -13.266 21.955 1.00 56.19 88 TRP A C 1
ATOM 674 O O . TRP A 1 88 ? -16.879 -14.332 21.572 1.00 56.19 88 TRP A O 1
ATOM 684 N N . ASN A 1 89 ? -16.311 -12.916 23.238 1.00 49.94 89 ASN A N 1
ATOM 685 C CA . ASN A 1 89 ? -17.022 -13.606 24.295 1.00 49.94 89 ASN A CA 1
ATOM 686 C C . ASN A 1 89 ? -18.501 -13.577 23.917 1.00 49.94 89 ASN A C 1
ATOM 688 O O . ASN A 1 89 ? -19.188 -12.571 24.091 1.00 49.94 89 ASN A O 1
ATOM 692 N N . HIS A 1 90 ? -18.984 -14.683 23.361 1.00 43.22 90 HIS A N 1
ATOM 693 C CA . HIS A 1 90 ? -20.401 -14.963 23.283 1.00 43.22 90 HIS A CA 1
ATOM 694 C C . HIS A 1 90 ? -20.861 -15.288 24.707 1.00 43.22 90 HIS A C 1
ATOM 696 O O . HIS A 1 90 ? -21.036 -16.444 25.074 1.00 43.22 90 HIS A O 1
ATOM 702 N N . GLU A 1 91 ? -21.000 -14.254 25.536 1.00 48.19 91 GLU A N 1
ATOM 703 C CA . GLU A 1 91 ? -21.895 -14.317 26.682 1.00 48.19 91 GLU A CA 1
ATOM 704 C C . GLU A 1 91 ? -23.322 -14.268 26.133 1.00 48.19 91 GLU A C 1
ATOM 706 O O . GLU A 1 91 ? -23.774 -13.245 25.616 1.00 48.19 91 GLU A O 1
ATOM 711 N N . THR A 1 92 ? -24.010 -15.406 26.174 1.00 49.28 92 THR A N 1
ATOM 712 C CA . THR A 1 92 ? -25.418 -15.519 26.595 1.00 49.28 92 THR A CA 1
ATOM 713 C C . THR A 1 92 ? -25.766 -16.971 26.878 1.00 49.28 92 THR A C 1
ATOM 715 O O . THR A 1 92 ? -25.492 -17.832 26.015 1.00 49.28 92 THR A O 1
#

pLDDT: mean 88.29, std 14.57, range [43.22, 98.25]